Protein AF-X1VV71-F1 (afdb_monomer_lite)

Sequence (66 aa):
MEKDKFTSIHIEKHEVEARDTKLGPEEITRDIPNVGEESLRELDETGIVRIGAKVDPDDILVGKIT

pLDDT: mean 93.73, std 6.56, range [53.59, 97.88]

Secondary structure (DSSP, 8-state):
----TT-------------B-SS-B-EE-S--TT--TTTTTTB-TTSBBPTT----TT--SB-EE-

Organism: NCBI:txid412755

Radius of gyration: 16.26 Å; chains: 1; bounding box: 37×22×49 Å

Foldseek 3Di:
DDDPPPDDDDDDDDDDDWAADPVGTKAWALPAPPDDVVLSVQADGRQAGDPPDDDDPPRRRIDIDD

Structure (mmC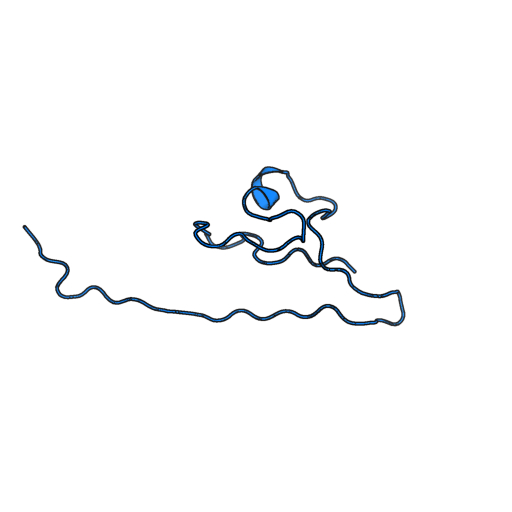IF, N/CA/C/O backbone):
data_AF-X1VV71-F1
#
_entry.id   AF-X1VV71-F1
#
loop_
_atom_site.group_PDB
_atom_site.id
_atom_site.type_symbol
_atom_site.label_atom_id
_atom_site.label_alt_id
_atom_site.label_comp_id
_atom_site.label_asym_id
_atom_site.label_entity_id
_atom_site.label_seq_id
_atom_site.pdbx_PDB_ins_code
_atom_site.Cartn_x
_atom_site.Cartn_y
_atom_site.Cartn_z
_atom_site.occupancy
_atom_site.B_iso_or_equiv
_atom_site.auth_seq_id
_atom_site.auth_comp_id
_atom_site.auth_asym_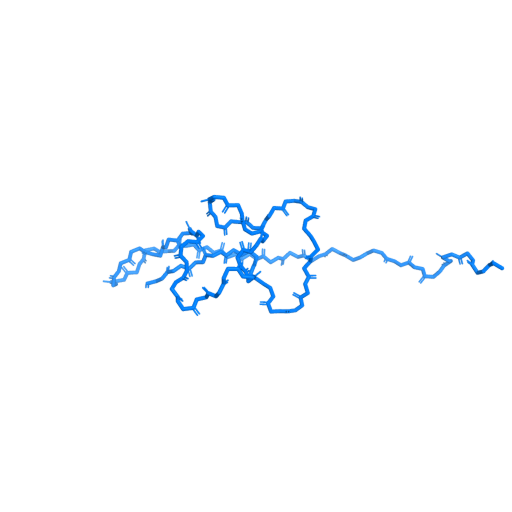id
_atom_site.auth_atom_id
_atom_site.pdbx_PDB_model_num
ATOM 1 N N . MET A 1 1 ? 26.398 5.268 -28.270 1.00 53.59 1 MET A N 1
ATOM 2 C CA . MET A 1 1 ? 25.207 4.590 -27.726 1.00 53.59 1 MET A CA 1
ATOM 3 C C . MET A 1 1 ? 25.688 3.639 -26.650 1.00 53.59 1 MET A C 1
ATOM 5 O O . MET A 1 1 ? 26.210 2.574 -26.969 1.00 53.59 1 MET A O 1
ATOM 9 N N . GLU A 1 2 ? 25.642 4.090 -25.400 1.00 69.44 2 GLU A N 1
ATOM 10 C CA . GLU A 1 2 ? 25.822 3.222 -24.237 1.00 69.44 2 GLU A CA 1
ATOM 11 C C . GLU A 1 2 ? 24.709 2.175 -24.275 1.00 69.44 2 GLU A C 1
ATOM 13 O O . GLU A 1 2 ? 23.534 2.515 -24.344 1.00 69.44 2 GLU A O 1
ATOM 18 N N . LYS A 1 3 ? 25.092 0.903 -24.369 1.00 78.50 3 LYS A N 1
ATOM 19 C CA . LYS A 1 3 ? 24.172 -0.223 -24.196 1.00 78.50 3 LYS A CA 1
ATOM 20 C C . LYS A 1 3 ? 24.105 -0.474 -22.693 1.00 78.50 3 LYS A C 1
ATOM 22 O O . LYS A 1 3 ? 25.175 -0.420 -22.089 1.00 78.50 3 LYS A O 1
ATOM 27 N N . ASP A 1 4 ? 22.927 -0.774 -22.147 1.00 87.31 4 ASP A N 1
ATOM 28 C CA . ASP A 1 4 ? 22.599 -1.074 -20.733 1.00 87.31 4 ASP A CA 1
ATOM 29 C C . ASP A 1 4 ? 23.386 -2.265 -20.128 1.00 87.31 4 ASP A C 1
ATOM 31 O O . ASP A 1 4 ? 22.835 -3.193 -19.544 1.00 87.31 4 ASP A O 1
ATOM 35 N N . LYS A 1 5 ? 24.710 -2.292 -20.311 1.00 89.94 5 LYS A N 1
ATOM 36 C CA . LYS A 1 5 ? 25.614 -3.415 -20.031 1.00 89.94 5 LYS A CA 1
ATOM 37 C C . LYS A 1 5 ? 25.741 -3.709 -18.542 1.00 89.94 5 LYS A C 1
ATOM 39 O O . LYS A 1 5 ? 26.117 -4.820 -18.189 1.00 89.94 5 LYS A O 1
ATOM 44 N N . PHE A 1 6 ? 25.476 -2.714 -17.703 1.00 91.69 6 PHE A N 1
ATOM 45 C CA . PHE A 1 6 ? 25.621 -2.791 -16.253 1.00 91.69 6 PHE A CA 1
ATOM 46 C C . PHE A 1 6 ? 24.305 -2.467 -15.533 1.00 91.69 6 PHE A C 1
ATOM 48 O O . PHE A 1 6 ? 24.325 -1.933 -14.429 1.00 91.69 6 PHE A O 1
ATOM 55 N N . THR A 1 7 ? 23.167 -2.783 -16.155 1.00 94.56 7 THR A N 1
ATOM 56 C CA . THR A 1 7 ? 21.838 -2.609 -15.557 1.00 94.56 7 THR A CA 1
ATOM 57 C C . THR A 1 7 ? 21.348 -3.933 -14.969 1.00 94.56 7 THR A C 1
ATOM 59 O O . THR A 1 7 ? 21.420 -4.973 -15.624 1.00 94.56 7 THR A O 1
ATOM 62 N N . SER A 1 8 ? 20.837 -3.901 -13.739 1.00 95.50 8 SER A N 1
ATOM 63 C CA . SER A 1 8 ? 20.234 -5.044 -13.044 1.00 95.50 8 SER A CA 1
ATOM 64 C C . SER A 1 8 ? 18.783 -4.755 -12.660 1.00 95.50 8 SER A C 1
ATOM 66 O O . SER A 1 8 ? 18.361 -3.603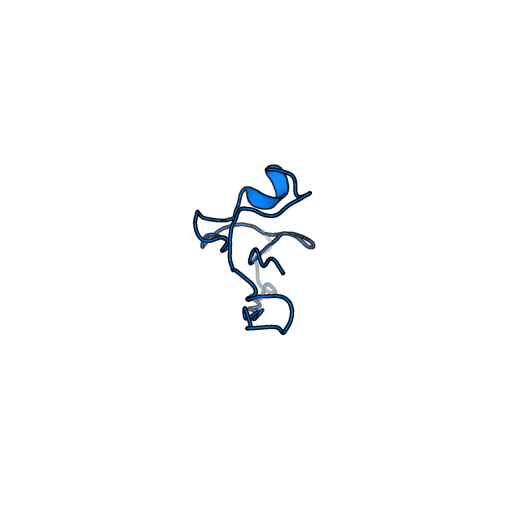 -12.573 1.00 95.50 8 SER A O 1
ATOM 68 N N . ILE A 1 9 ? 18.014 -5.819 -12.425 1.00 96.31 9 ILE A N 1
ATOM 69 C CA . ILE A 1 9 ? 16.651 -5.750 -11.891 1.00 96.31 9 ILE A CA 1
ATOM 70 C C . ILE A 1 9 ? 16.682 -6.333 -10.483 1.00 96.31 9 ILE A C 1
ATOM 72 O O . ILE A 1 9 ? 17.246 -7.405 -10.266 1.00 96.31 9 ILE A O 1
ATOM 76 N N . HIS A 1 10 ? 16.062 -5.627 -9.544 1.00 96.44 10 HIS A N 1
ATOM 77 C CA . HIS A 1 10 ? 15.899 -6.054 -8.162 1.00 96.44 10 HIS A CA 1
ATOM 78 C C . HIS A 1 10 ? 14.407 -6.208 -7.870 1.00 96.44 10 HIS A C 1
ATOM 80 O O . HIS A 1 10 ? 13.592 -5.442 -8.380 1.00 96.44 10 HIS A O 1
ATOM 86 N N . ILE A 1 11 ? 14.058 -7.226 -7.087 1.00 96.44 11 ILE A N 1
ATOM 87 C CA . ILE A 1 11 ? 12.685 -7.499 -6.662 1.00 96.44 11 ILE A CA 1
ATOM 88 C C . ILE A 1 11 ? 12.695 -7.559 -5.142 1.00 96.44 11 ILE A C 1
ATOM 90 O O . ILE A 1 11 ? 13.487 -8.298 -4.557 1.00 96.44 11 ILE A O 1
ATOM 94 N N . GLU A 1 12 ? 11.798 -6.804 -4.524 1.00 96.25 12 GLU A N 1
ATOM 95 C CA . GLU A 1 12 ? 11.604 -6.771 -3.079 1.00 96.25 12 GLU A CA 1
ATOM 96 C C . GLU A 1 12 ? 10.186 -7.219 -2.735 1.00 96.25 12 GLU A C 1
ATOM 98 O O . GLU A 1 12 ? 9.255 -7.083 -3.533 1.00 96.25 12 GLU A O 1
ATOM 103 N N . LYS A 1 13 ? 10.032 -7.798 -1.542 1.00 95.81 13 LYS A N 1
ATOM 104 C CA . LYS A 1 13 ? 8.747 -8.259 -1.025 1.00 95.81 13 LYS A CA 1
ATOM 105 C C . LYS A 1 13 ? 8.423 -7.485 0.242 1.00 95.81 13 LYS A C 1
ATOM 107 O O . LYS A 1 13 ? 9.175 -7.554 1.211 1.00 95.81 13 LYS A O 1
ATOM 112 N N . HIS A 1 14 ? 7.277 -6.821 0.235 1.00 96.00 14 HIS A N 1
ATOM 113 C CA . HIS A 1 14 ? 6.685 -6.199 1.412 1.00 96.00 14 HIS A CA 1
ATOM 114 C C . HIS A 1 14 ? 5.422 -6.976 1.777 1.00 96.00 14 HIS A C 1
ATOM 116 O O . HIS A 1 14 ? 4.616 -7.291 0.903 1.00 96.00 14 HIS A O 1
ATOM 122 N N . GLU A 1 15 ? 5.263 -7.312 3.053 1.00 95.94 15 GLU A N 1
ATOM 123 C CA . GLU A 1 15 ? 4.116 -8.069 3.554 1.00 95.94 15 GLU A CA 1
ATOM 124 C C . GLU A 1 15 ? 3.453 -7.316 4.704 1.00 95.94 15 GLU A C 1
ATOM 126 O O . GLU A 1 15 ? 4.129 -6.759 5.570 1.00 95.94 15 GLU A O 1
ATOM 131 N N . VAL A 1 16 ? 2.123 -7.329 4.717 1.00 95.50 16 VAL A N 1
ATOM 132 C CA . VAL A 1 16 ? 1.302 -6.835 5.821 1.00 95.50 16 VAL A CA 1
ATOM 133 C C . VAL A 1 16 ? 0.110 -7.765 6.009 1.00 95.50 16 VAL A C 1
ATOM 135 O O . VAL A 1 16 ? -0.359 -8.390 5.059 1.00 95.50 16 VAL A O 1
ATOM 138 N N . GLU A 1 17 ? -0.385 -7.842 7.238 1.00 95.81 17 GLU A N 1
ATOM 139 C CA . GLU A 1 17 ? -1.608 -8.557 7.581 1.00 95.81 17 GLU A CA 1
ATOM 140 C C . GLU A 1 17 ? -2.523 -7.676 8.437 1.00 95.81 17 GLU A C 1
ATOM 142 O O . GLU A 1 17 ? -2.051 -6.824 9.205 1.00 95.81 17 GLU A O 1
ATOM 147 N N . ALA A 1 18 ? -3.828 -7.887 8.266 1.00 95.62 18 ALA A N 1
ATOM 148 C CA . ALA A 1 18 ? -4.876 -7.361 9.125 1.00 95.62 18 ALA A CA 1
ATOM 149 C C . ALA A 1 18 ? -5.194 -8.396 10.209 1.00 95.62 18 ALA A C 1
ATOM 151 O O . ALA A 1 18 ? -5.369 -9.580 9.911 1.00 95.62 18 ALA A O 1
ATOM 152 N N . ARG A 1 19 ? -5.219 -7.961 11.470 1.00 95.56 19 ARG A N 1
ATOM 153 C CA . ARG A 1 19 ? -5.411 -8.830 12.635 1.00 95.56 19 ARG A CA 1
ATOM 154 C C . ARG A 1 19 ? -6.599 -8.392 13.480 1.00 95.56 19 ARG A C 1
ATOM 156 O O . ARG A 1 19 ? -6.892 -7.206 13.603 1.00 95.56 19 ARG A O 1
ATOM 163 N N . ASP A 1 20 ? -7.198 -9.355 14.170 1.00 95.62 20 ASP A N 1
ATOM 164 C CA . ASP A 1 20 ? -8.129 -9.071 15.257 1.00 95.62 20 ASP A CA 1
ATOM 165 C C . ASP A 1 20 ? -7.381 -8.510 16.469 1.00 95.62 20 ASP A C 1
ATOM 167 O O . ASP A 1 20 ? -6.474 -9.144 17.022 1.00 95.62 20 ASP A O 1
ATOM 171 N N . THR A 1 21 ? -7.778 -7.321 16.914 1.00 92.62 21 THR A N 1
ATOM 172 C CA . THR A 1 21 ? -7.251 -6.704 18.132 1.00 92.62 21 THR A CA 1
ATOM 173 C C . THR A 1 21 ? -8.327 -6.632 19.213 1.00 92.62 21 THR A C 1
ATOM 175 O O . THR A 1 21 ? -9.511 -6.862 18.979 1.00 92.62 21 THR A O 1
ATOM 178 N N . LYS A 1 22 ? -7.933 -6.271 20.440 1.00 93.69 22 LYS A N 1
ATOM 179 C CA . LYS A 1 22 ? -8.890 -6.055 21.540 1.00 93.69 22 LYS A CA 1
ATOM 180 C C . LYS A 1 22 ? -9.823 -4.861 21.313 1.00 93.69 22 LYS A C 1
ATOM 182 O O . LYS A 1 22 ? -10.850 -4.785 21.979 1.00 93.69 22 LYS A O 1
ATOM 187 N N . LEU A 1 23 ? -9.430 -3.916 20.459 1.00 92.00 23 LEU A N 1
ATOM 188 C CA . LEU A 1 23 ? -10.190 -2.698 20.171 1.00 92.00 23 LEU A CA 1
ATOM 189 C C . LEU A 1 23 ? -11.088 -2.853 18.935 1.00 92.00 23 LEU A C 1
ATOM 191 O O . LEU A 1 23 ? -12.002 -2.056 18.758 1.00 92.00 23 LEU A O 1
ATOM 195 N N . GLY A 1 24 ? -10.862 -3.898 18.138 1.00 92.69 24 GLY A N 1
ATOM 196 C CA . GLY A 1 24 ? -11.568 -4.175 16.893 1.00 92.69 24 GLY A CA 1
ATOM 197 C C . GLY A 1 24 ? -10.679 -4.925 15.895 1.00 92.69 24 GLY A C 1
ATOM 198 O O . GLY A 1 24 ? -9.464 -5.027 16.113 1.00 92.69 24 GLY A O 1
ATOM 199 N N . PRO A 1 25 ? -11.266 -5.492 14.832 1.00 95.00 25 PRO A N 1
ATOM 200 C CA . PRO A 1 25 ? -10.505 -6.017 13.705 1.00 95.00 25 PRO A CA 1
ATOM 201 C C . PRO A 1 25 ? -9.830 -4.876 12.938 1.00 95.00 25 PRO A C 1
ATOM 203 O O . PRO A 1 25 ? -10.443 -3.840 12.702 1.00 95.00 25 PRO A O 1
ATOM 206 N N . GLU A 1 26 ? -8.579 -5.073 12.528 1.00 96.31 26 GLU A N 1
ATOM 207 C CA . GLU A 1 26 ? -7.994 -4.258 11.463 1.00 96.31 26 GLU A CA 1
ATOM 208 C C . GLU A 1 26 ? -8.662 -4.608 10.125 1.00 96.31 26 GLU A C 1
ATOM 210 O O . GLU A 1 26 ? -9.011 -5.766 9.879 1.00 96.31 26 GLU A O 1
ATOM 215 N N . GLU A 1 27 ? -8.778 -3.632 9.228 1.00 96.19 27 GLU A N 1
ATOM 216 C CA . GLU A 1 27 ? -9.413 -3.818 7.919 1.00 96.19 27 GLU A CA 1
ATOM 217 C C . GLU A 1 27 ? -8.494 -3.341 6.793 1.00 96.19 27 GLU A C 1
ATOM 219 O O . GLU A 1 27 ? -7.807 -2.324 6.922 1.00 96.19 27 GLU A O 1
ATOM 224 N N . ILE A 1 28 ? -8.483 -4.084 5.681 1.00 97.56 28 ILE A N 1
ATOM 225 C CA . ILE A 1 28 ? -7.829 -3.657 4.440 1.00 97.56 28 ILE A CA 1
ATOM 226 C C . ILE A 1 28 ? -8.864 -2.931 3.586 1.00 97.56 28 ILE A C 1
ATOM 228 O O . ILE A 1 28 ? -9.906 -3.500 3.261 1.00 97.56 28 ILE A O 1
ATOM 232 N N . THR A 1 29 ? -8.601 -1.665 3.271 1.00 97.19 29 THR A N 1
ATOM 233 C CA . THR A 1 29 ? -9.542 -0.804 2.549 1.00 97.19 29 THR A CA 1
ATOM 234 C C . THR A 1 29 ? -8.841 0.394 1.914 1.00 97.19 29 THR A C 1
ATOM 236 O O . THR A 1 29 ? -7.790 0.845 2.370 1.00 97.19 29 THR A O 1
ATOM 239 N N . ARG A 1 30 ? -9.448 0.941 0.855 1.00 96.38 30 ARG A N 1
ATOM 240 C CA . ARG A 1 30 ? -9.048 2.221 0.252 1.00 96.38 30 ARG A CA 1
ATOM 241 C C . ARG A 1 30 ? -9.549 3.431 1.052 1.00 96.38 30 ARG A C 1
ATOM 243 O O . ARG A 1 30 ? -9.052 4.535 0.846 1.00 96.38 30 ARG A O 1
ATOM 250 N N . ASP A 1 31 ? -10.513 3.235 1.950 1.00 95.06 31 ASP A N 1
ATOM 251 C CA . ASP A 1 31 ? -11.070 4.296 2.793 1.00 95.06 31 ASP A CA 1
ATOM 252 C C . ASP A 1 31 ? -10.151 4.580 3.993 1.00 95.06 31 ASP A C 1
ATOM 254 O O . ASP A 1 31 ? -10.322 4.034 5.083 1.00 95.06 31 ASP A O 1
ATOM 258 N N . ILE A 1 32 ? -9.109 5.384 3.758 1.00 95.12 32 ILE A N 1
ATOM 259 C CA . ILE A 1 32 ? -8.093 5.707 4.764 1.00 95.12 32 ILE A CA 1
ATOM 260 C C . ILE A 1 32 ? -8.315 7.136 5.284 1.00 95.12 32 ILE A C 1
ATOM 262 O O . ILE A 1 32 ? -8.169 8.101 4.525 1.00 95.12 32 ILE A O 1
ATOM 266 N N . PRO A 1 33 ? -8.619 7.319 6.583 1.00 94.38 33 PRO A N 1
ATOM 267 C CA . PRO A 1 33 ? -8.886 8.639 7.136 1.00 94.38 33 PRO A CA 1
ATOM 268 C C . PRO A 1 33 ? -7.627 9.516 7.127 1.00 94.38 33 PRO A C 1
ATOM 270 O O . PRO A 1 33 ? -6.523 9.055 7.407 1.00 94.38 33 PRO A O 1
ATOM 273 N N . ASN A 1 34 ? -7.810 10.817 6.887 1.00 93.62 34 ASN A N 1
ATOM 274 C CA . ASN A 1 34 ? -6.745 11.833 6.839 1.00 93.62 34 ASN A CA 1
ATOM 275 C C . ASN A 1 34 ? -5.718 11.664 5.701 1.00 93.62 34 ASN A C 1
ATOM 277 O O . ASN A 1 34 ? -4.689 12.341 5.714 1.00 93.62 34 ASN A O 1
ATOM 281 N N . VAL A 1 35 ? -5.990 10.808 4.713 1.00 94.44 35 VAL A N 1
ATOM 282 C CA . VAL A 1 35 ? -5.152 10.636 3.520 1.00 94.44 35 VAL A CA 1
ATOM 283 C C . VAL A 1 35 ? -5.817 11.310 2.318 1.00 94.44 35 VAL A C 1
ATOM 285 O O . VAL A 1 35 ? -7.024 11.198 2.116 1.00 94.44 35 VAL A O 1
ATOM 288 N N . GLY A 1 36 ? -5.036 12.053 1.531 1.00 92.25 36 GLY A N 1
ATOM 289 C CA . GLY A 1 36 ? -5.527 12.724 0.325 1.00 92.25 36 GLY A CA 1
ATOM 290 C C . GLY A 1 36 ? -5.713 11.764 -0.853 1.00 92.25 36 GLY A C 1
ATOM 291 O O . GLY A 1 36 ? -5.014 10.758 -0.957 1.00 92.25 36 GLY A O 1
ATOM 292 N N . GLU A 1 37 ? -6.604 12.108 -1.790 1.00 91.31 37 GLU A N 1
ATOM 293 C CA . GLU A 1 37 ? -6.878 11.272 -2.974 1.00 91.31 37 GLU A CA 1
ATOM 294 C C . GLU A 1 37 ? -5.632 10.981 -3.819 1.00 91.31 37 GLU A C 1
ATOM 296 O O . GLU A 1 37 ? -5.540 9.920 -4.433 1.00 91.31 37 GLU A O 1
ATOM 301 N N . GLU A 1 38 ? -4.656 11.891 -3.830 1.00 91.56 38 GLU A N 1
ATOM 302 C CA . GLU A 1 38 ? -3.405 11.705 -4.563 1.00 91.56 38 GLU A CA 1
ATOM 303 C C . GLU A 1 38 ? -2.635 10.466 -4.087 1.00 91.56 38 GLU A C 1
ATOM 305 O O . GLU A 1 38 ? -2.175 9.683 -4.914 1.00 91.56 38 GLU A O 1
ATOM 310 N N . SER A 1 39 ? -2.549 10.248 -2.774 1.00 92.00 39 SER A N 1
ATOM 311 C CA . SER A 1 39 ? -1.869 9.085 -2.190 1.00 92.00 39 SER A CA 1
ATOM 312 C C . SER A 1 39 ? -2.650 7.783 -2.395 1.00 92.00 39 SER A C 1
ATOM 314 O O . SER A 1 39 ? -2.078 6.700 -2.343 1.00 92.00 39 SER A O 1
ATOM 316 N N . LEU A 1 40 ? -3.958 7.879 -2.652 1.00 94.62 40 LEU A N 1
ATOM 317 C CA . LEU A 1 40 ? -4.853 6.743 -2.890 1.00 94.62 40 LEU A CA 1
ATOM 318 C C . LEU A 1 40 ? -5.062 6.456 -4.385 1.00 94.62 40 LEU A C 1
ATOM 320 O O . LEU A 1 40 ? -5.865 5.585 -4.729 1.00 94.62 40 LEU A O 1
ATOM 324 N N . ARG A 1 41 ? -4.397 7.199 -5.283 1.00 94.62 41 ARG A N 1
ATOM 325 C CA . ARG A 1 41 ? -4.645 7.142 -6.735 1.00 94.62 41 ARG A CA 1
ATOM 326 C C . ARG A 1 41 ? -4.316 5.783 -7.356 1.00 94.62 41 ARG A C 1
ATOM 328 O O . ARG A 1 41 ? -4.932 5.407 -8.347 1.00 94.62 41 ARG A O 1
ATOM 335 N N . GLU A 1 42 ? -3.357 5.063 -6.775 1.00 97.19 42 GLU A N 1
ATOM 336 C CA . GLU A 1 42 ? -2.900 3.758 -7.267 1.00 97.19 42 GLU A CA 1
ATOM 337 C C . GLU A 1 42 ? -3.562 2.569 -6.552 1.00 97.19 42 GLU A C 1
ATOM 339 O O . GLU A 1 42 ? -3.372 1.429 -6.982 1.00 97.19 42 GLU A O 1
ATOM 344 N N . LEU A 1 43 ? -4.342 2.815 -5.491 1.00 97.50 43 LEU A N 1
ATOM 345 C CA . LEU A 1 43 ? -5.085 1.770 -4.790 1.00 97.50 43 LEU A CA 1
ATOM 346 C C . LEU A 1 43 ? -6.362 1.411 -5.553 1.00 97.50 43 LEU A C 1
ATOM 348 O O . LEU A 1 43 ? -7.132 2.281 -5.970 1.00 97.50 43 LEU A O 1
ATOM 352 N N . ASP A 1 44 ? -6.603 0.114 -5.694 1.00 96.31 44 ASP A N 1
ATOM 353 C CA . ASP A 1 44 ? -7.863 -0.414 -6.193 1.00 96.31 44 ASP A CA 1
ATOM 354 C C . ASP A 1 44 ? -8.985 -0.322 -5.144 1.00 96.31 44 ASP A C 1
ATOM 356 O O . ASP A 1 44 ? -8.804 0.160 -4.024 1.00 96.31 44 ASP A O 1
ATOM 360 N N . GLU A 1 45 ? -10.183 -0.774 -5.513 1.00 95.75 45 GLU A N 1
ATOM 361 C CA . GLU A 1 45 ? -11.362 -0.750 -4.638 1.00 95.75 45 GLU A CA 1
ATOM 362 C C . GLU A 1 45 ? -11.203 -1.559 -3.341 1.00 95.75 45 GLU A C 1
ATOM 364 O O . GLU A 1 45 ? -11.922 -1.305 -2.378 1.00 95.75 45 GLU A O 1
ATOM 369 N N . THR A 1 46 ? -10.245 -2.487 -3.289 1.00 96.06 46 THR A N 1
ATOM 370 C CA . THR A 1 46 ? -9.952 -3.302 -2.105 1.00 96.06 46 THR A CA 1
ATOM 371 C C . THR A 1 46 ? -8.881 -2.687 -1.206 1.00 96.06 46 THR A C 1
ATOM 373 O O . THR A 1 46 ? -8.625 -3.209 -0.127 1.00 96.06 46 THR A O 1
ATOM 376 N N . GLY A 1 47 ? -8.270 -1.567 -1.608 1.00 96.81 47 GLY A N 1
ATOM 377 C CA . GLY A 1 47 ? -7.186 -0.932 -0.860 1.00 96.81 47 GLY A CA 1
ATOM 378 C C . GLY A 1 47 ? -5.80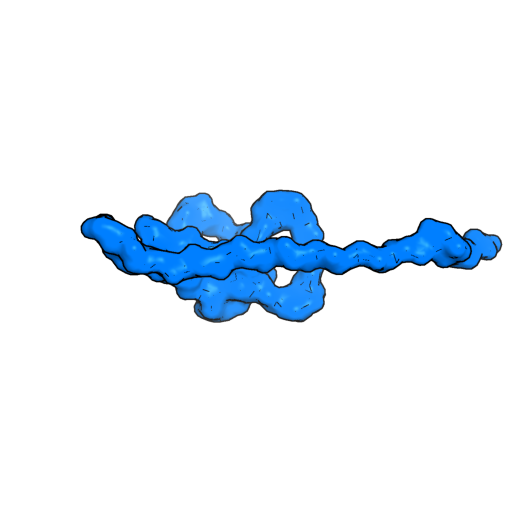5 -1.513 -1.155 1.00 96.81 47 GLY A C 1
ATOM 379 O O . GLY A 1 47 ? -4.896 -1.330 -0.347 1.00 96.81 47 GLY A O 1
ATOM 380 N N . ILE A 1 48 ? -5.628 -2.202 -2.287 1.00 97.88 48 ILE A N 1
ATOM 381 C CA . ILE A 1 48 ? -4.348 -2.785 -2.711 1.00 97.88 48 ILE A CA 1
ATOM 382 C C . ILE A 1 48 ? -3.824 -2.020 -3.926 1.00 97.88 48 ILE A C 1
ATOM 384 O O . ILE A 1 48 ? -4.578 -1.667 -4.831 1.00 97.88 48 ILE A O 1
ATOM 388 N N . VAL A 1 49 ? -2.520 -1.748 -3.964 1.00 97.75 49 VAL A N 1
ATOM 389 C CA . VAL A 1 49 ? -1.893 -1.115 -5.128 1.00 97.75 49 VAL A CA 1
ATOM 390 C C . VAL A 1 49 ? -2.076 -1.968 -6.387 1.00 97.75 49 VAL A C 1
ATOM 392 O O . VAL A 1 49 ? -1.812 -3.174 -6.399 1.00 97.75 49 VAL A O 1
ATOM 395 N N . ARG A 1 50 ? -2.508 -1.342 -7.484 1.00 97.00 50 ARG A N 1
ATOM 396 C CA . ARG A 1 50 ? -2.707 -2.045 -8.756 1.00 97.00 50 ARG A CA 1
ATOM 397 C C . ARG A 1 50 ? -1.383 -2.532 -9.355 1.00 97.00 50 ARG A C 1
ATOM 399 O O . ARG A 1 50 ? -0.351 -1.859 -9.308 1.00 97.00 50 ARG A O 1
ATOM 406 N N . ILE A 1 51 ? -1.428 -3.673 -10.037 1.00 96.62 51 ILE A N 1
ATOM 407 C CA . ILE A 1 51 ? -0.275 -4.197 -10.780 1.00 96.62 51 ILE A CA 1
ATOM 408 C C . ILE A 1 51 ? 0.131 -3.207 -11.886 1.00 96.62 51 ILE A C 1
ATOM 410 O O . ILE A 1 51 ? -0.707 -2.712 -12.643 1.00 96.62 51 ILE A O 1
ATOM 414 N N . GLY A 1 52 ? 1.434 -2.932 -11.990 1.00 95.62 52 GLY A N 1
ATOM 415 C CA . GLY A 1 52 ? 1.989 -1.985 -12.962 1.00 95.62 52 GLY A CA 1
ATOM 416 C C . GLY A 1 52 ? 1.883 -0.514 -12.547 1.00 95.62 52 GLY A C 1
ATOM 417 O O . GLY A 1 52 ? 2.169 0.359 -13.369 1.00 95.62 52 GLY A O 1
ATOM 418 N N . ALA A 1 53 ? 1.477 -0.221 -11.307 1.00 96.81 53 ALA A N 1
ATOM 419 C CA . ALA A 1 53 ? 1.661 1.100 -10.718 1.00 96.81 53 ALA A CA 1
ATOM 420 C C . ALA A 1 53 ? 3.157 1.415 -10.576 1.00 96.81 53 ALA A C 1
ATOM 422 O O . ALA A 1 53 ? 3.962 0.547 -10.227 1.00 96.81 53 ALA A O 1
ATOM 423 N N . LYS A 1 54 ? 3.524 2.668 -10.846 1.00 95.31 54 LYS A N 1
ATOM 424 C CA . LYS A 1 54 ? 4.828 3.194 -10.453 1.00 95.31 54 LYS A CA 1
ATOM 425 C C . LYS A 1 54 ? 4.669 3.778 -9.057 1.00 95.31 54 LYS A C 1
ATOM 427 O O . LYS A 1 54 ? 3.779 4.600 -8.866 1.00 95.31 54 LYS A O 1
ATOM 432 N N . VAL A 1 55 ? 5.522 3.346 -8.139 1.00 95.44 55 VAL A N 1
ATOM 433 C CA . VAL A 1 55 ? 5.526 3.805 -6.752 1.00 95.44 55 VAL A CA 1
ATOM 434 C C . VAL A 1 55 ? 6.875 4.417 -6.412 1.00 95.44 55 VAL A C 1
ATOM 436 O O . VAL A 1 55 ? 7.912 3.957 -6.899 1.00 95.44 55 VAL A O 1
ATOM 439 N N . ASP A 1 56 ? 6.837 5.452 -5.592 1.00 94.94 56 ASP A N 1
ATOM 440 C CA . ASP A 1 56 ? 7.986 6.117 -4.998 1.00 94.94 56 ASP A CA 1
ATOM 441 C C . ASP A 1 56 ? 7.971 5.883 -3.470 1.00 94.94 56 ASP A C 1
ATOM 443 O O . ASP A 1 56 ? 7.009 5.326 -2.927 1.00 94.94 56 ASP A O 1
ATOM 447 N N . PRO A 1 57 ? 9.047 6.233 -2.742 1.00 94.44 57 PRO A N 1
ATOM 448 C CA . PRO A 1 57 ? 9.023 6.190 -1.285 1.00 94.44 57 PRO A CA 1
ATOM 449 C C . PRO A 1 57 ? 7.812 6.947 -0.721 1.00 94.44 57 PRO A C 1
ATOM 451 O O . PRO A 1 57 ? 7.430 7.983 -1.256 1.00 94.44 57 PRO A O 1
ATOM 454 N N . ASP A 1 58 ? 7.245 6.420 0.364 1.00 91.12 58 ASP A N 1
ATOM 455 C CA . ASP A 1 58 ? 6.046 6.923 1.054 1.00 91.12 58 ASP A CA 1
ATOM 456 C C . ASP A 1 58 ? 4.696 6.691 0.341 1.00 91.12 58 ASP A C 1
ATOM 458 O O . ASP A 1 58 ? 3.648 6.986 0.922 1.00 91.12 58 ASP A O 1
ATOM 462 N N . ASP A 1 59 ? 4.679 6.084 -0.852 1.00 94.75 59 ASP A N 1
ATOM 463 C CA . ASP A 1 59 ? 3.427 5.639 -1.471 1.00 94.75 59 ASP A CA 1
ATOM 464 C C . ASP A 1 59 ? 2.783 4.476 -0.695 1.00 94.75 59 ASP A C 1
ATOM 466 O O . ASP A 1 59 ? 3.443 3.570 -0.173 1.00 94.75 59 ASP A O 1
ATOM 470 N N . ILE A 1 60 ? 1.448 4.472 -0.652 1.00 96.12 60 ILE A N 1
ATOM 471 C CA . ILE A 1 60 ? 0.672 3.444 0.046 1.00 96.12 60 ILE A CA 1
ATOM 472 C C . ILE A 1 60 ? 0.531 2.218 -0.860 1.00 96.12 60 ILE A C 1
ATOM 474 O O . ILE A 1 60 ? -0.120 2.272 -1.900 1.00 96.12 60 ILE A O 1
ATOM 478 N N . LEU A 1 61 ? 1.113 1.089 -0.440 1.00 97.31 61 LEU A N 1
ATOM 479 C CA . LEU A 1 61 ? 0.983 -0.193 -1.150 1.00 97.31 61 LEU A CA 1
ATOM 480 C C . LEU A 1 61 ? -0.274 -0.971 -0.741 1.00 97.31 61 LEU A C 1
ATOM 482 O O . LEU A 1 61 ? -0.877 -1.663 -1.560 1.00 97.31 61 LEU A O 1
ATOM 486 N N . VAL A 1 62 ? -0.648 -0.876 0.536 1.00 97.75 62 VAL A N 1
ATOM 487 C CA . VAL A 1 62 ? -1.826 -1.527 1.117 1.00 97.75 62 VAL A CA 1
ATOM 488 C C . VAL A 1 62 ? -2.431 -0.588 2.156 1.00 97.75 62 VAL A C 1
ATOM 490 O O . VAL A 1 62 ? -1.748 -0.184 3.099 1.00 97.75 62 VAL A O 1
ATOM 493 N N . GLY A 1 63 ? -3.705 -0.244 1.993 1.00 97.00 63 GLY A N 1
ATOM 494 C CA . GLY A 1 63 ? -4.455 0.539 2.965 1.00 97.00 63 GLY A CA 1
ATOM 495 C C . GLY A 1 63 ? -4.929 -0.336 4.116 1.00 97.00 63 GLY A C 1
ATOM 496 O O . GLY A 1 63 ? -5.778 -1.196 3.913 1.00 97.00 63 GLY A O 1
ATOM 497 N N . LYS A 1 64 ? -4.380 -0.130 5.317 1.00 96.44 64 LYS A N 1
ATOM 498 C CA . LYS A 1 64 ? -4.809 -0.814 6.542 1.00 96.44 64 LYS A CA 1
ATOM 499 C C . LYS A 1 64 ? -5.256 0.199 7.589 1.00 96.44 64 LYS A C 1
ATOM 501 O O . LYS A 1 64 ? -4.497 1.114 7.906 1.00 96.44 64 LYS A O 1
ATOM 506 N N . ILE A 1 65 ? -6.447 -0.000 8.143 1.00 94.75 65 ILE A N 1
ATOM 507 C CA . ILE A 1 65 ? -6.998 0.800 9.245 1.00 94.75 65 ILE A CA 1
ATOM 508 C C . ILE A 1 65 ? -7.110 -0.036 10.530 1.00 94.75 65 ILE A C 1
ATOM 510 O O . ILE A 1 65 ? -7.082 -1.268 10.478 1.00 94.75 65 ILE A O 1
ATOM 514 N N . THR A 1 66 ? -7.173 0.636 11.684 1.00 89.00 66 THR A N 1
ATOM 515 C CA . THR A 1 66 ? -7.186 0.048 13.039 1.00 89.00 66 THR A CA 1
ATOM 516 C C . THR A 1 66 ? -8.224 0.734 13.912 1.00 89.00 66 THR A C 1
ATOM 518 O O . THR A 1 66 ? -8.382 1.967 13.756 1.00 89.00 66 THR A O 1
#

InterPro domains:
  IPR007120 DNA-directed RNA polymerase, subunit 2, hybrid-binding domain [PF00562] (2-65)
  IPR014724 RNA polymerase Rpb2, OB-fold [G3DSA:2.40.50.150] (7-66)

=== Feature glossary ===
A reading guide for the features in this record.

Start from the sequence.

  · This is the polypeptide sequence — one letter per residue, N-terminus first. Length ranges from a few dozen residues for small domains to over a thousand for large multi-domain proteins.

Fold it, and you get atomic coordinates and the backbone conformation that goes with them.

  · Structure coordinates are given as an mmCIF _atom_site loop: one row per atom with element, residue name, chain id, sequence number, and x/y/z position in Å. Only the four main-chain atoms per residue are included here; side chains are omitted to keep the record compact.

  · Backbone dihedral angles. Every residue except chain termini has a φ (preceding-C → N → Cα → C) and a ψ (N → Cα → C → next-N). They are reported in degrees following the IUPAC sign convention. Secondary structure is essentially a statement about which (φ, ψ) basin each residue occupies.

  · The SS8 string is DSSP's per-residue secondary-structur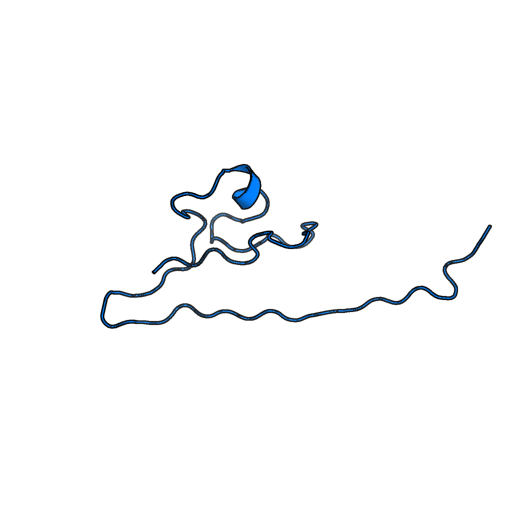e call. α-helix (H) means an i→i+4 H-bond ladder; β-strand (E) means the residue participates in a β-sheet; 3₁₀ (G) and π (I) are tighter and wider helices; T/S are turns/bends; '-' is loop.

  · SS3 is a coarse helix/strand/coil call (letters a/b/c) made by the P-SEA algorithm from inter-Cα distances and dihedrals. It is less detailed than DSSP but needs only Cα positions.

Summarize the fold with a handful of shape descriptors and a per-residue structural alphabet.

  · Radius of gyration (Rg) is the root-mean-square distance of Cα atoms from their centroid — a single number for overall size and compactness. A globular domain of N residues has Rg ≈ 2.2·N^0.38 Å; an extended or disordered chain has a much larger Rg. The Cα contact count is the number of residue pairs whose Cα atoms are within 8 Å and are more than four positions apart in sequence — a standard proxy for tertiary packing density. The bounding box is the smallest axis-aligned box enclosing all Cα atoms.

  · The Foldseek 3Di string encodes local tertiary geometry as a 20-letter alphabet — one character per residue — derived from the relative positions of nearby Cα atoms. Unlike the amino-acid sequence, 3Di is a direct function of the 3D structure, so two proteins with the same fold have similar 3Di strings even at low sequence identity.

  · Solvent-accessible surface area (SASA) is the area in Å² traced out by the centre of a 1.4 Å probe sphere (a water molecule) rolled over the protein's van der Waals surface (Shrake–Rupley / Lee–Richards construction). Buried residues have near-zero SASA; fully exposed residues can exceed 200 Å². The total SASA scales roughly with the number of surface residues.

Ask how reliable the model is.

  · pLDDT (predicted Local Distance Difference Test) is AlphaFold's per-residue confidence score, ranging from 0 to 100. Values above 90 indicate high confidence (typically well-packed cores); 70–90 is confident; 50–70 low confidence; below 50 usually means the region is disordered or the prediction is unreliable there. AlphaFold stores pLDDT in the mmCIF B-factor column.

  · B-factor (Debye–Waller factor) reflects atomic displacement in the crystal lattice. It is an experimental observable (units Å²), not a prediction; low values mean the atom is pinned down, high values mean it moves or is heterogeneous across the crystal.

  · Predicted Aligned Error (PAE) is an AlphaFold confidence matrix: entry (i, j) is the expected error in the position of residue j, in ångströms, when the prediction is superimposed on the true structure at residue i. Low PAE within a block of residues means that block is internally rigid and well-predicted; high PAE between two blocks means their relative placement is uncertain even if each block individually is confident.

Place it in context: what it resembles, what it is annotated as, and how it looks.

  · Nearest PDB neighbors are the top structural matches found by Foldseek when searching this structure against the entire Protein Data Bank. Each hit reports a TM-score (0 to 1; >0.5 almost always implies the same fold) and an E-value. These are *structural* homologs — they may share no detectable sequence similarity.

  · Functional annotations link the protein to curated databases. InterPro entries identify conserved domains and families by matching the sequence against member-database signatures (Pfam, PROSITE, CDD, …). Gene Ontology (GO) terms describe molecular function, biological process, and cellular component in a controlled vocabulary. CATH places the structure in a hierarchical fold classification (Class/Architecture/Topology/Homologous-superfamily). The organism is the source species.

  · Three diagnostic plots accompany the record. The Cα contact map visualizes the tertiary structure as a 2D adjacency matrix (8 Å cutoff, sequence-local contacts suppressed). The Ramachandran plot shows the distribution of backbone (φ, ψ) torsions, with points in the α and β basins reflecting secondary structure content. The PAE plot shows AlphaFold's inter-residue confidence as a color matrix.

  · Six rendered views show the 3D structure from 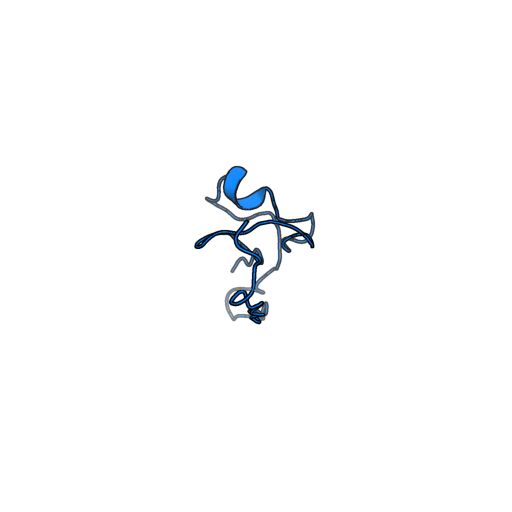the faces of a cube — i.e. along ±x, ±y, ±z. Rendering representation is drawn randomly per protein from cartoon (secondary-structure ribbons), sticks (backbone bonds), or molecular surface; coloring is either N→C rainbow (blue at the N-terminus through red at the C-terminus) or one color per chain.